Protein AF-A0A7V9RT15-F1 (afdb_monomer)

pLDDT: mean 89.63, std 5.18, range [74.12, 95.94]

Solvent-accessible surface area (backbone atoms only — not comparable to full-atom values): 3323 Å² total; per-residue (Å²): 137,52,67,67,55,54,40,57,74,32,67,93,44,94,59,29,65,63,51,42,54,56,46,48,54,50,47,38,52,76,73,58,79,48,85,78,49,73,70,56,47,53,50,54,52,49,54,51,51,55,52,64,75,73,110

Nearest PDB structures (foldseek):
  6fes-assembly1_A  TM=7.202E-01  e=6.487E+00  synthetic construct
  5fir-assembly2_D  TM=4.992E-01  e=6.917E+00  Caenorhabditis elegans
  5fir-assembly5_J  TM=4.500E-01  e=6.085E+00  Caenorhabditis elegans

Sequence (55 aa):
KTNYEYVKELSGKPHQNDFASLTLNYEYVWYGKFDIDQKIFDSLQKDFKQYHQKL

Radius of gyration: 11.98 Å; Cα contacts (8 Å, |Δi|>4): 26; chains: 1; bounding box: 29×19×31 Å

Secondary structure (DSSP, 8-state):
--HHHHHHHTTT-TTHHHHHHHHHHHHHHHHS--PPPHHHHHHHHHHHHHHHHH-

Structure (mmCIF, N/CA/C/O backbone):
data_AF-A0A7V9RT15-F1
#
_entry.id   AF-A0A7V9RT15-F1
#
loop_
_atom_site.group_PDB
_atom_site.id
_atom_site.type_symbol
_atom_site.label_atom_id
_atom_site.label_alt_id
_atom_site.label_comp_id
_atom_site.label_asym_id
_atom_site.label_entity_id
_atom_site.label_seq_id
_atom_site.pdbx_PDB_ins_code
_atom_site.Cartn_x
_atom_site.Cartn_y
_atom_site.Cartn_z
_atom_site.occupancy
_atom_site.B_iso_or_equiv
_atom_site.auth_seq_id
_atom_site.auth_comp_id
_atom_site.auth_asym_id
_atom_site.auth_atom_id
_atom_site.pdbx_PDB_model_num
ATOM 1 N N . LYS A 1 1 ? 0.358 15.429 7.662 1.00 77.12 1 LYS A N 1
ATOM 2 C CA . LYS A 1 1 ? -0.240 14.092 7.840 1.00 77.12 1 LYS A CA 1
ATOM 3 C C . LYS A 1 1 ? 0.309 13.163 6.768 1.00 77.12 1 LYS A C 1
ATOM 5 O O . LYS A 1 1 ? 0.299 13.537 5.602 1.00 77.12 1 LYS A O 1
ATOM 10 N N . THR A 1 2 ? 0.822 12.014 7.173 1.00 91.81 2 THR A N 1
ATOM 11 C CA . THR A 1 2 ? 1.343 10.911 6.368 1.00 91.81 2 THR A CA 1
ATOM 12 C C . THR A 1 2 ? 0.227 9.909 6.086 1.00 91.81 2 THR A C 1
ATOM 14 O O . THR A 1 2 ? -0.780 9.872 6.796 1.00 91.81 2 THR A O 1
ATOM 17 N N . ASN A 1 3 ? 0.420 9.050 5.088 1.00 92.38 3 ASN A N 1
ATOM 18 C CA . ASN A 1 3 ? -0.493 7.940 4.821 1.00 92.38 3 ASN A CA 1
ATOM 19 C C . ASN A 1 3 ? -0.699 7.046 6.056 1.00 92.38 3 ASN A C 1
ATOM 21 O O . ASN A 1 3 ? -1.818 6.640 6.363 1.00 92.38 3 ASN A O 1
ATOM 25 N N . TYR A 1 4 ? 0.368 6.823 6.824 1.00 91.94 4 TYR A N 1
ATOM 26 C CA . TYR A 1 4 ? 0.319 6.090 8.085 1.00 91.94 4 TYR A CA 1
ATOM 27 C C . TYR A 1 4 ? -0.585 6.751 9.138 1.00 91.94 4 TYR A C 1
ATOM 29 O O . TYR A 1 4 ? -1.323 6.059 9.841 1.00 91.94 4 TYR A O 1
ATOM 37 N N . GLU A 1 5 ? -0.563 8.083 9.244 1.00 94.94 5 GLU A N 1
ATOM 38 C CA . GLU A 1 5 ? -1.468 8.811 10.141 1.00 94.94 5 GLU A CA 1
ATOM 39 C C . GLU A 1 5 ? -2.934 8.619 9.729 1.00 94.94 5 GLU A C 1
ATOM 41 O O . GLU A 1 5 ? -3.770 8.361 10.591 1.00 94.94 5 GLU A O 1
ATOM 46 N N . TYR A 1 6 ? -3.246 8.625 8.430 1.00 94.38 6 TYR A N 1
ATOM 47 C CA . TYR A 1 6 ? -4.604 8.337 7.957 1.00 94.38 6 TYR A CA 1
ATOM 48 C C . TYR A 1 6 ? -5.029 6.885 8.217 1.00 94.38 6 TYR A C 1
ATOM 50 O O . TYR A 1 6 ? -6.148 6.652 8.664 1.00 94.38 6 TYR A O 1
ATOM 58 N N . VAL A 1 7 ? -4.140 5.901 8.038 1.00 94.75 7 VAL A N 1
ATOM 59 C CA . VAL A 1 7 ? -4.433 4.498 8.395 1.00 94.75 7 VAL A CA 1
ATOM 60 C C . VAL A 1 7 ? -4.769 4.362 9.884 1.00 94.75 7 VAL A C 1
ATOM 62 O O . VAL A 1 7 ? -5.682 3.616 10.242 1.00 94.75 7 VAL A O 1
ATOM 65 N N . LYS A 1 8 ? -4.070 5.099 10.758 1.00 95.50 8 LYS A N 1
ATOM 66 C CA . LYS A 1 8 ? -4.380 5.132 12.196 1.00 95.50 8 LYS A CA 1
ATOM 67 C C . LYS A 1 8 ? -5.745 5.739 12.492 1.00 95.50 8 LYS A C 1
ATOM 69 O O . LYS A 1 8 ? -6.455 5.219 13.349 1.00 95.50 8 LYS A O 1
ATOM 74 N N . GLU A 1 9 ? -6.122 6.806 11.794 1.00 95.94 9 GLU A N 1
ATOM 75 C CA . GLU A 1 9 ? -7.441 7.435 11.946 1.00 95.94 9 GLU A CA 1
ATOM 76 C C . GLU A 1 9 ? -8.589 6.483 11.563 1.00 95.94 9 GLU A C 1
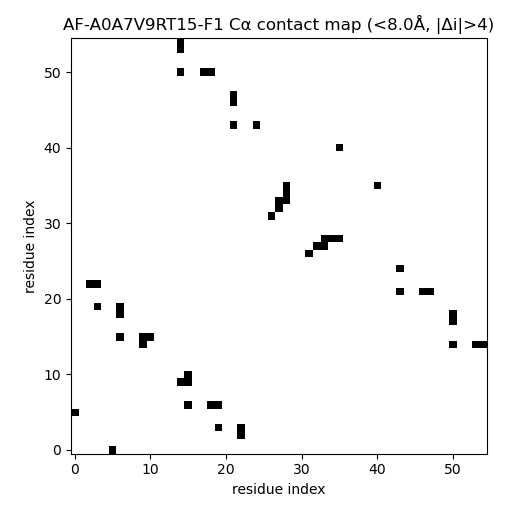ATOM 78 O O . GLU A 1 9 ? -9.682 6.578 12.119 1.00 95.94 9 GLU A O 1
ATOM 83 N N . LEU A 1 10 ? -8.335 5.510 10.680 1.00 94.75 10 LEU A N 1
ATOM 84 C CA . LEU A 1 10 ? -9.308 4.487 10.283 1.00 94.75 10 LEU A CA 1
ATOM 85 C C . LEU A 1 10 ? -9.370 3.274 11.227 1.00 94.75 10 LEU A C 1
ATOM 87 O O . LEU A 1 10 ? -10.063 2.309 10.904 1.00 94.75 10 LEU A O 1
ATOM 91 N N . SER A 1 11 ? -8.681 3.291 12.372 1.00 94.00 11 SER A N 1
ATOM 92 C CA . SER A 1 11 ? -8.625 2.150 13.296 1.00 94.00 11 SER A CA 1
ATOM 93 C C . SER A 1 11 ? -10.014 1.594 13.642 1.00 94.00 11 SER A C 1
ATOM 95 O O . SER A 1 11 ? -10.892 2.320 14.114 1.00 94.00 11 SER A O 1
ATOM 97 N N . GLY A 1 12 ? -10.223 0.299 13.385 1.00 91.81 12 GLY A N 1
ATOM 98 C CA . GLY A 1 12 ? -11.481 -0.404 13.661 1.00 91.81 12 GLY A CA 1
ATOM 99 C C . GLY A 1 12 ? -12.594 -0.164 12.634 1.00 91.81 12 GLY A C 1
ATOM 100 O O . GLY A 1 12 ? -13.709 -0.657 12.813 1.00 91.81 12 GLY A O 1
ATOM 101 N N . LYS A 1 13 ? -12.326 0.576 11.552 1.00 93.00 13 LYS A N 1
ATOM 102 C CA . LYS A 1 13 ? -13.274 0.745 10.445 1.00 93.00 13 LYS A CA 1
ATOM 103 C C . LYS A 1 13 ? -13.136 -0.401 9.431 1.00 93.00 13 LYS A C 1
ATOM 105 O O . LYS A 1 13 ? -12.012 -0.813 9.147 1.00 93.00 13 LYS A O 1
ATOM 110 N N . PRO A 1 14 ? -14.235 -0.850 8.791 1.00 90.19 14 PRO A N 1
ATOM 111 C CA . PRO A 1 14 ? -14.211 -1.977 7.848 1.00 90.19 14 PRO A CA 1
ATOM 112 C C . PRO A 1 14 ? -13.200 -1.838 6.699 1.00 90.19 14 PRO A C 1
ATOM 114 O O . PRO A 1 14 ? -12.631 -2.823 6.247 1.00 90.19 14 PRO A O 1
ATOM 117 N N . HIS A 1 15 ? -12.944 -0.608 6.255 1.00 90.19 15 HIS A N 1
ATOM 118 C CA . HIS A 1 15 ? -12.071 -0.283 5.125 1.00 90.19 15 HIS A CA 1
ATOM 119 C C . HIS A 1 15 ? -10.610 0.044 5.497 1.00 90.19 15 HIS A C 1
ATOM 121 O O . HIS A 1 15 ? -9.829 0.422 4.627 1.00 90.19 15 HIS A O 1
ATOM 127 N N . GLN A 1 16 ? -10.217 -0.084 6.774 1.00 93.31 16 GLN A N 1
ATOM 128 C CA . GLN A 1 16 ? -8.861 0.252 7.235 1.00 93.31 16 GLN A CA 1
ATOM 129 C C . GLN A 1 16 ? -7.775 -0.532 6.482 1.00 93.31 16 GLN A C 1
ATOM 131 O O . GLN A 1 16 ? -6.785 0.051 6.045 1.00 93.31 16 GLN A O 1
ATOM 136 N N . ASN A 1 17 ? -7.959 -1.847 6.330 1.00 92.06 17 ASN A N 1
ATOM 137 C CA . ASN A 1 17 ? -6.966 -2.730 5.711 1.00 92.06 17 ASN A CA 1
ATOM 138 C C . ASN A 1 17 ? -6.852 -2.507 4.199 1.00 92.06 17 ASN A C 1
ATOM 140 O O . ASN A 1 17 ? -5.743 -2.507 3.657 1.00 92.06 17 ASN A O 1
ATOM 144 N N . ASP A 1 18 ? -7.984 -2.274 3.531 1.00 91.44 18 ASP A N 1
ATOM 145 C CA . ASP A 1 18 ? -8.008 -1.960 2.102 1.00 91.44 18 ASP A CA 1
ATOM 146 C C . ASP A 1 18 ? -7.281 -0.624 1.852 1.00 91.44 18 ASP A C 1
ATOM 148 O O . ASP A 1 18 ? -6.417 -0.536 0.978 1.00 91.44 18 ASP A O 1
ATOM 152 N N . PHE A 1 19 ? -7.536 0.392 2.687 1.00 93.69 19 PHE A N 1
ATOM 153 C CA . PHE A 1 19 ? -6.835 1.675 2.615 1.00 93.69 19 PHE A CA 1
ATOM 154 C C . PHE A 1 19 ? -5.332 1.541 2.907 1.00 93.69 19 PHE A C 1
ATOM 156 O O . PHE A 1 19 ? -4.509 2.077 2.164 1.00 93.69 19 PHE A O 1
ATOM 163 N N . ALA A 1 20 ? -4.953 0.776 3.938 1.00 94.38 20 ALA A N 1
ATOM 164 C CA . ALA A 1 20 ? -3.550 0.529 4.273 1.00 94.38 20 ALA A CA 1
ATOM 165 C C . ALA A 1 20 ? -2.787 -0.106 3.100 1.00 94.38 20 ALA A C 1
ATOM 167 O O . ALA A 1 20 ? -1.695 0.351 2.757 1.00 94.38 20 ALA A O 1
ATOM 168 N N . SER A 1 21 ? -3.393 -1.090 2.432 1.00 92.25 21 SER A N 1
ATOM 169 C CA . SER A 1 21 ? -2.803 -1.771 1.272 1.00 92.25 21 SER A CA 1
ATOM 170 C C . SER A 1 21 ? -2.566 -0.813 0.101 1.00 92.25 21 SER A C 1
ATOM 172 O O . SER A 1 21 ? -1.485 -0.807 -0.488 1.00 92.25 21 SER A O 1
ATOM 174 N N . LEU A 1 22 ? -3.534 0.061 -0.200 1.00 92.06 22 LEU A N 1
ATOM 175 C CA . LEU A 1 22 ? -3.381 1.078 -1.245 1.00 92.06 22 LEU A CA 1
ATOM 176 C C . LEU 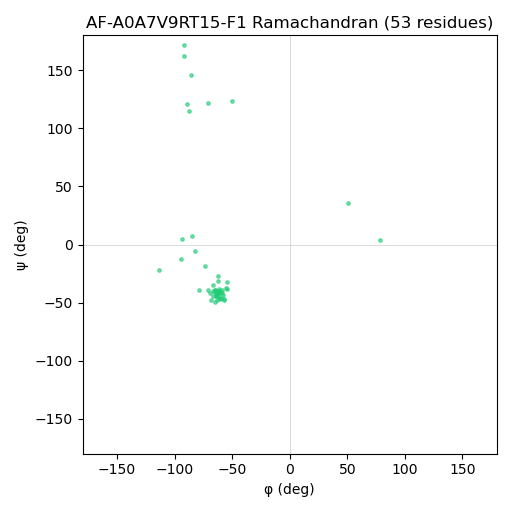A 1 22 ? -2.273 2.079 -0.923 1.00 92.06 22 LEU A C 1
ATOM 178 O O . LEU A 1 22 ? -1.465 2.409 -1.791 1.00 92.06 22 LEU A O 1
ATOM 182 N N . THR A 1 23 ? -2.208 2.545 0.325 1.00 93.12 23 THR A N 1
ATOM 183 C CA . THR A 1 23 ? -1.161 3.489 0.723 1.00 93.12 23 THR A CA 1
ATOM 184 C C . THR A 1 23 ? 0.229 2.868 0.691 1.00 93.12 23 THR A C 1
ATOM 186 O O . THR A 1 23 ? 1.174 3.535 0.293 1.00 93.12 23 THR A O 1
ATOM 189 N N . LEU A 1 24 ? 0.364 1.580 1.015 1.00 90.50 24 LEU A N 1
ATOM 190 C CA . LEU A 1 24 ? 1.643 0.882 0.925 1.00 90.50 24 LEU A C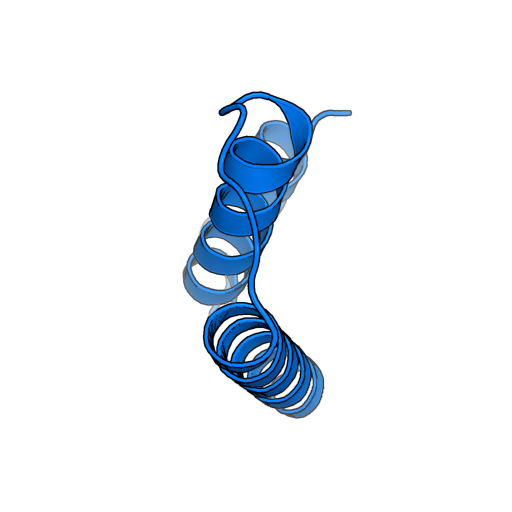A 1
ATOM 191 C C . LEU A 1 24 ? 2.149 0.803 -0.522 1.00 90.50 24 LEU A C 1
ATOM 193 O O . LEU A 1 24 ? 3.333 1.026 -0.770 1.00 90.50 24 LEU A O 1
ATOM 197 N N . ASN A 1 25 ? 1.253 0.554 -1.483 1.00 87.81 25 ASN A N 1
ATOM 198 C CA . ASN A 1 25 ? 1.604 0.600 -2.903 1.00 87.81 25 ASN A CA 1
ATOM 199 C C . ASN A 1 25 ? 2.130 1.984 -3.305 1.00 87.81 25 ASN A C 1
ATOM 201 O O . ASN A 1 25 ? 3.134 2.074 -4.006 1.00 87.81 25 ASN A O 1
ATOM 205 N N . TYR A 1 26 ? 1.510 3.060 -2.813 1.00 86.94 26 TYR A N 1
ATOM 206 C CA . TYR A 1 26 ? 2.004 4.420 -3.040 1.00 86.94 26 TYR A CA 1
ATOM 207 C C . TYR A 1 26 ? 3.423 4.623 -2.484 1.00 86.94 26 TYR A C 1
ATOM 209 O O . TYR A 1 26 ? 4.285 5.147 -3.190 1.00 86.94 26 TYR A O 1
ATOM 217 N N . GLU A 1 27 ? 3.696 4.169 -1.256 1.00 86.56 27 GLU A N 1
ATOM 218 C CA . GLU A 1 27 ? 5.031 4.278 -0.652 1.00 86.56 27 GLU A CA 1
ATOM 219 C C . GLU A 1 27 ? 6.097 3.519 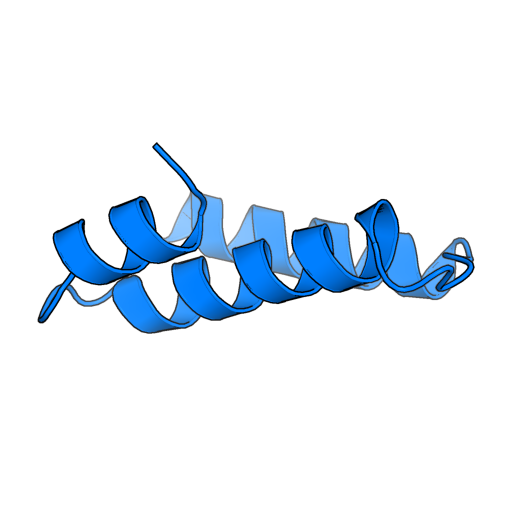-1.466 1.00 86.56 27 GLU A C 1
ATOM 221 O O . GLU A 1 27 ? 7.197 4.034 -1.675 1.00 86.56 27 GLU A O 1
ATOM 226 N N . TYR A 1 28 ? 5.777 2.324 -1.980 1.00 86.88 28 TYR A N 1
ATOM 227 C CA . TYR A 1 28 ? 6.703 1.545 -2.813 1.00 86.88 28 TYR A CA 1
ATOM 228 C C . TYR A 1 28 ? 7.034 2.223 -4.141 1.00 86.88 28 TYR A C 1
ATOM 230 O O . TYR A 1 28 ? 8.188 2.209 -4.569 1.00 86.88 28 TYR A O 1
ATOM 238 N N . VAL A 1 29 ? 6.045 2.849 -4.772 1.00 86.31 29 VAL A N 1
ATOM 239 C CA . VAL A 1 29 ? 6.239 3.589 -6.022 1.00 86.31 29 VAL A CA 1
ATOM 240 C C . VAL A 1 29 ? 7.067 4.845 -5.784 1.00 86.31 29 VAL A C 1
ATOM 242 O O . VAL A 1 29 ? 8.019 5.120 -6.509 1.00 86.31 29 VAL A O 1
ATOM 245 N N . TRP A 1 30 ? 6.713 5.610 -4.754 1.00 83.81 30 TRP A N 1
ATOM 246 C CA . TRP A 1 30 ? 7.290 6.929 -4.528 1.00 83.81 30 TRP A CA 1
ATOM 247 C C . TRP A 1 30 ? 8.685 6.869 -3.892 1.00 83.81 30 TRP A C 1
ATOM 249 O O . TRP A 1 30 ? 9.571 7.641 -4.260 1.00 83.81 30 TRP A O 1
ATOM 259 N N . TYR A 1 31 ? 8.901 5.945 -2.951 1.00 84.38 31 TYR A N 1
ATOM 260 C CA . TYR A 1 31 ? 10.145 5.845 -2.177 1.00 84.38 31 TYR A CA 1
ATOM 261 C C . TYR A 1 31 ? 10.952 4.574 -2.463 1.00 84.38 31 TYR A C 1
ATOM 263 O O . TYR A 1 31 ? 12.159 4.552 -2.220 1.00 84.38 31 TYR A O 1
ATOM 271 N N . GLY A 1 32 ? 10.323 3.519 -2.987 1.00 78.06 32 GLY A N 1
ATOM 272 C CA . GLY A 1 32 ? 10.955 2.210 -3.176 1.00 78.06 32 GLY A CA 1
ATOM 273 C C . GLY A 1 32 ? 11.802 2.068 -4.441 1.00 78.06 32 GLY A C 1
ATOM 274 O O . GLY A 1 32 ? 12.449 1.035 -4.599 1.00 78.06 32 GLY A O 1
ATOM 275 N N . LYS A 1 33 ? 11.815 3.075 -5.332 1.00 75.44 33 LYS A N 1
ATOM 276 C CA . LYS A 1 33 ? 12.410 2.976 -6.684 1.00 75.44 33 LYS A CA 1
ATOM 277 C C . LYS A 1 33 ? 11.913 1.732 -7.432 1.00 75.44 33 LYS A C 1
ATOM 279 O O . LYS A 1 33 ? 12.676 1.059 -8.121 1.00 75.44 33 LYS A O 1
ATOM 284 N N . PHE A 1 34 ? 10.648 1.390 -7.216 1.00 81.62 34 PHE A N 1
ATOM 285 C CA . PHE A 1 34 ? 10.016 0.257 -7.856 1.00 81.62 34 PHE A CA 1
ATOM 286 C C . PHE A 1 34 ? 9.448 0.714 -9.197 1.00 81.62 34 PHE A C 1
ATOM 288 O O . PHE A 1 34 ? 8.547 1.554 -9.236 1.00 81.62 34 PHE A O 1
ATOM 295 N N . ASP A 1 35 ? 9.986 0.174 -10.286 1.00 82.25 35 ASP A N 1
ATOM 296 C CA . ASP A 1 35 ? 9.491 0.484 -11.621 1.00 82.25 35 ASP A CA 1
ATOM 297 C C . ASP A 1 35 ? 8.116 -0.158 -11.823 1.00 82.25 35 ASP A C 1
ATOM 299 O O . ASP A 1 35 ? 7.943 -1.373 -11.708 1.00 82.25 35 ASP A O 1
ATOM 303 N N . ILE A 1 36 ? 7.122 0.675 -12.123 1.00 84.31 36 ILE A N 1
ATOM 304 C CA . ILE A 1 36 ? 5.786 0.211 -12.483 1.00 84.31 36 ILE A CA 1
ATOM 305 C C . ILE A 1 36 ? 5.746 -0.001 -13.994 1.00 84.31 36 ILE A C 1
ATOM 307 O O . ILE A 1 36 ? 5.920 0.944 -14.764 1.00 84.31 36 ILE A O 1
ATOM 311 N N . ASP A 1 37 ? 5.450 -1.226 -14.416 1.00 90.75 37 ASP A N 1
ATOM 312 C CA . ASP A 1 37 ? 5.050 -1.508 -15.791 1.00 90.75 37 ASP A CA 1
ATOM 313 C C . ASP A 1 37 ? 3.520 -1.445 -15.958 1.00 90.75 37 ASP A C 1
ATOM 315 O O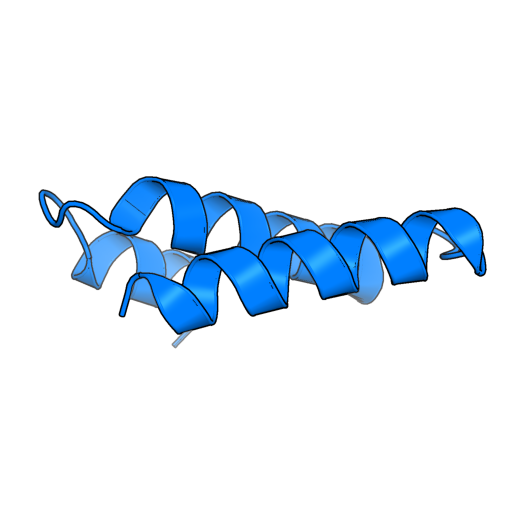 . ASP A 1 37 ? 2.757 -1.352 -14.993 1.00 90.75 37 ASP A O 1
ATOM 319 N N . GLN A 1 38 ? 3.044 -1.522 -17.201 1.00 91.06 38 GLN A N 1
ATOM 320 C CA . GLN A 1 38 ? 1.609 -1.445 -17.491 1.00 91.06 38 GLN A CA 1
ATOM 321 C C . GLN A 1 38 ? 0.790 -2.492 -16.719 1.00 91.06 38 GLN A C 1
ATOM 323 O O . GLN A 1 38 ? -0.304 -2.198 -16.245 1.00 91.06 38 GLN A O 1
ATOM 328 N N . LYS A 1 39 ? 1.320 -3.707 -16.551 1.00 92.81 39 LYS A N 1
ATOM 329 C CA . LYS A 1 39 ? 0.600 -4.807 -15.906 1.00 92.81 39 LYS A CA 1
ATOM 330 C C . LYS A 1 39 ? 0.417 -4.547 -14.413 1.00 92.81 39 LYS A C 1
ATOM 332 O O . LYS A 1 39 ? -0.655 -4.812 -13.865 1.00 92.81 39 LYS A O 1
ATOM 337 N N . ILE A 1 40 ? 1.456 -4.034 -13.758 1.00 90.25 40 ILE A N 1
ATOM 338 C CA . ILE A 1 40 ? 1.403 -3.655 -12.347 1.00 90.25 40 ILE A CA 1
ATOM 339 C C . ILE A 1 40 ? 0.452 -2.470 -12.176 1.00 90.25 40 ILE A C 1
ATOM 341 O O . ILE A 1 40 ? -0.405 -2.505 -11.292 1.00 90.25 40 ILE A O 1
ATOM 345 N N . PHE A 1 41 ? 0.543 -1.464 -13.051 1.00 91.81 41 PHE A N 1
ATOM 346 C CA . PHE A 1 41 ? -0.361 -0.317 -13.027 1.00 91.81 41 PHE A CA 1
ATOM 347 C C . PHE A 1 41 ? -1.832 -0.740 -13.139 1.00 91.81 41 PHE A C 1
ATOM 349 O O . PHE A 1 41 ? -2.652 -0.313 -12.327 1.00 91.81 41 PHE A O 1
ATOM 356 N N . ASP A 1 42 ? -2.163 -1.620 -14.086 1.00 94.62 42 ASP A N 1
ATOM 357 C CA . ASP A 1 42 ? -3.534 -2.096 -14.291 1.00 94.62 42 ASP A CA 1
ATOM 358 C C . ASP A 1 42 ? -4.076 -2.825 -13.051 1.00 94.62 42 ASP A C 1
ATOM 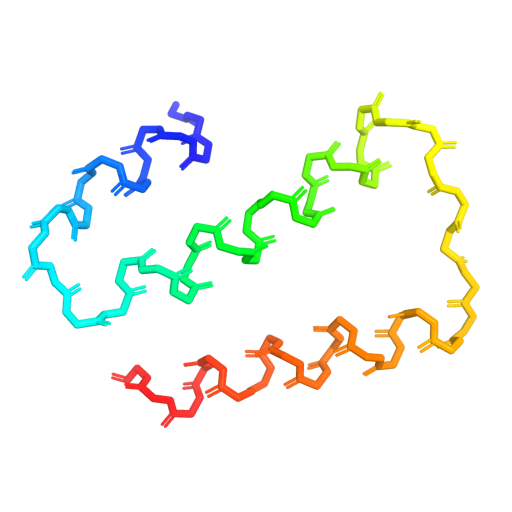360 O O . ASP A 1 42 ? -5.242 -2.652 -12.678 1.00 94.62 42 ASP A O 1
ATOM 364 N N . SER A 1 43 ? -3.226 -3.605 -12.372 1.00 92.00 43 SER A N 1
ATOM 365 C CA . SER A 1 43 ? -3.582 -4.260 -11.108 1.00 92.00 43 SER A CA 1
ATOM 366 C C . SER A 1 43 ? -3.848 -3.238 -10.003 1.00 92.00 43 SER A C 1
ATOM 368 O O . SER A 1 43 ? -4.905 -3.279 -9.375 1.00 92.00 43 SER A O 1
ATOM 370 N N . LEU A 1 44 ? -2.942 -2.275 -9.808 1.00 91.50 44 LEU A N 1
ATOM 371 C CA . LEU A 1 44 ? -3.098 -1.218 -8.804 1.00 91.50 44 LEU A CA 1
ATOM 372 C C . LEU A 1 44 ? -4.354 -0.375 -9.057 1.00 91.50 44 LEU A C 1
ATOM 374 O O . LEU A 1 44 ? -5.096 -0.046 -8.129 1.00 91.50 44 LEU A O 1
ATOM 378 N N . GLN A 1 45 ? -4.629 -0.055 -10.322 1.00 93.06 45 GLN A N 1
ATOM 379 C CA . GLN A 1 45 ? -5.817 0.693 -10.714 1.00 93.06 45 GLN A CA 1
ATOM 380 C C . GLN A 1 45 ? -7.099 -0.096 -10.426 1.00 93.06 45 GLN A C 1
ATOM 382 O O . GLN A 1 45 ? -8.104 0.486 -10.006 1.00 93.06 45 GLN A O 1
ATOM 387 N N . LYS A 1 46 ? -7.089 -1.413 -10.654 1.00 93.81 46 LYS A N 1
ATOM 388 C CA . LYS A 1 46 ? -8.214 -2.286 -10.314 1.00 93.81 46 LYS A CA 1
ATOM 389 C C . LYS A 1 46 ? -8.461 -2.297 -8.807 1.00 93.81 46 LYS A C 1
ATOM 391 O O . LYS A 1 46 ? -9.605 -2.089 -8.404 1.00 93.81 46 LYS A O 1
ATOM 396 N N . ASP A 1 47 ?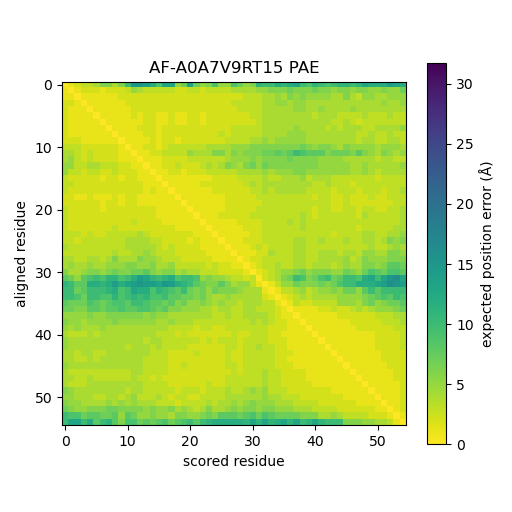 -7.420 -2.473 -8.000 1.00 90.44 47 ASP A N 1
ATOM 397 C CA . ASP A 1 47 ? -7.531 -2.506 -6.536 1.00 90.44 47 ASP A CA 1
ATOM 398 C C . ASP A 1 47 ? -8.068 -1.172 -5.993 1.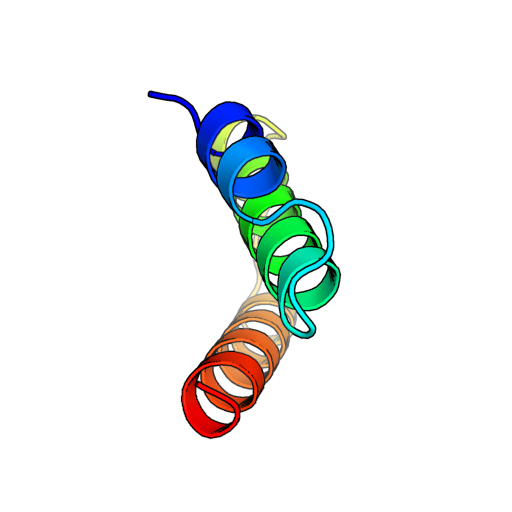00 90.44 47 ASP A C 1
ATOM 400 O O . ASP A 1 47 ? -8.979 -1.147 -5.163 1.00 90.44 47 ASP A O 1
ATOM 404 N N . PHE A 1 48 ? -7.596 -0.049 -6.546 1.00 91.50 48 PHE A N 1
ATOM 405 C CA . PHE A 1 48 ? -8.112 1.279 -6.212 1.00 91.50 48 PHE A CA 1
ATOM 406 C C . PHE A 1 48 ? -9.601 1.434 -6.554 1.00 91.50 48 PHE A C 1
ATOM 408 O O . PHE A 1 48 ? -10.385 1.919 -5.736 1.00 91.50 48 PHE A O 1
ATOM 415 N N . LYS A 1 49 ? -10.023 0.998 -7.749 1.00 93.50 49 LYS A N 1
ATOM 416 C CA . LYS A 1 49 ? -11.439 1.041 -8.155 1.00 93.50 49 LYS A CA 1
ATOM 417 C C . LYS A 1 49 ? -12.312 0.173 -7.249 1.00 93.50 49 LYS A C 1
ATOM 419 O O . LYS A 1 49 ? -13.404 0.598 -6.887 1.00 93.50 49 LYS A O 1
ATOM 424 N N . GLN A 1 50 ? -11.835 -1.012 -6.869 1.00 90.81 50 GLN A N 1
ATOM 425 C CA . GLN A 1 50 ? -12.555 -1.902 -5.958 1.00 90.81 50 GLN A CA 1
ATOM 426 C C . GLN A 1 50 ? -12.719 -1.285 -4.570 1.00 90.81 50 GLN A C 1
ATOM 428 O O . GLN A 1 50 ? -13.803 -1.366 -4.001 1.00 90.81 50 GLN A O 1
ATOM 433 N N . TYR A 1 51 ? -11.681 -0.637 -4.041 1.00 89.00 51 TYR A N 1
ATOM 434 C CA . TYR A 1 51 ? -11.789 0.118 -2.795 1.00 89.00 51 TYR A CA 1
ATOM 435 C C . TYR A 1 51 ? -12.817 1.249 -2.904 1.00 89.00 51 TYR A C 1
ATOM 437 O O . TYR A 1 51 ? -13.688 1.371 -2.047 1.00 89.00 51 TYR A O 1
ATOM 445 N N . HIS A 1 52 ? -12.768 2.033 -3.985 1.00 88.12 52 HIS A N 1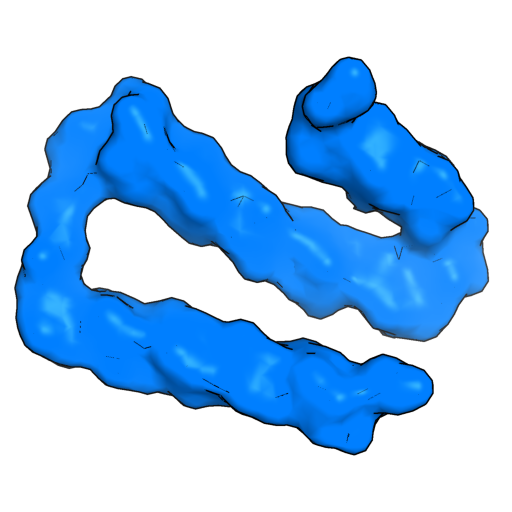
ATOM 446 C CA . HIS A 1 52 ? -13.689 3.150 -4.185 1.00 88.12 52 HIS A CA 1
ATOM 447 C C . HIS A 1 52 ? -15.159 2.718 -4.279 1.00 88.12 52 HIS A C 1
ATOM 449 O O . HIS A 1 52 ? -16.036 3.454 -3.852 1.00 88.12 52 HIS A O 1
ATOM 455 N N . GLN A 1 53 ? -15.435 1.518 -4.793 1.00 89.62 53 GLN A N 1
ATOM 456 C CA . GLN A 1 53 ? -16.791 0.961 -4.848 1.00 89.62 53 GLN A CA 1
ATOM 457 C C . GLN A 1 53 ? -17.334 0.494 -3.488 1.00 89.62 53 GLN A C 1
ATOM 459 O O . GLN A 1 53 ? -18.537 0.283 -3.368 1.00 89.62 53 GLN A O 1
ATOM 464 N N . LYS A 1 54 ? -16.463 0.271 -2.494 1.00 81.06 54 LYS A N 1
ATOM 465 C CA . LYS A 1 54 ? -16.839 -0.176 -1.141 1.00 81.06 54 LYS A CA 1
ATOM 466 C C . LYS A 1 54 ? -17.012 0.975 -0.143 1.00 81.06 54 LYS A C 1
ATOM 468 O O . LYS A 1 54 ? -17.469 0.721 0.971 1.00 81.06 54 LYS A O 1
ATOM 473 N N . LEU A 1 55 ? -16.564 2.177 -0.510 1.00 74.12 55 LEU A N 1
ATOM 474 C CA . LEU A 1 55 ? -16.781 3.420 0.235 1.00 74.12 55 LEU A CA 1
ATOM 475 C C . LEU A 1 55 ? -18.249 3.846 0.144 1.00 74.12 55 LEU A C 1
ATOM 477 O O . LEU A 1 55 ? -18.762 4.309 1.185 1.00 74.12 55 LEU A O 1
#

Foldseek 3Di:
DALVVVLVVCPPPPCSVLSVVLSVVVCCVPPVVDDDDPVNVVVSVVSVVVSVVVD

Mean predicted aligned error: 3.62 Å